Protein AF-A0A3B8S0A3-F1 (afdb_monomer_lite)

Foldseek 3Di:
DFDQLVVDDPVQSLVQQQVVVVVVDDPPDDDPPVSVVSSVVVVVCSVVLQKTWDADPVVRHIHIDGPVVVVDPDDPPPPPPDPDDDPPDDD

Radius of gyration: 17.52 Å; chains: 1; bounding box: 32×57×29 Å

Sequence (91 aa):
MQIPYEQLSETALTGVLEEYITREGTDYGMIERGVESQLDKARALLKSGKVIIVFDEVHERCQIVEARVLNNPISKIPLSVNKDEVNSSDG

Structure (mmCIF, N/CA/C/O backbone):
data_AF-A0A3B8S0A3-F1
#
_entry.id   AF-A0A3B8S0A3-F1
#
loop_
_atom_site.group_PDB
_atom_site.id
_atom_site.type_symbol
_atom_site.label_atom_id
_atom_site.label_alt_id
_atom_site.label_comp_id
_atom_site.label_asym_id
_atom_site.label_entity_id
_atom_site.label_seq_id
_atom_site.pdbx_PDB_ins_code
_atom_site.Cartn_x
_atom_site.Cartn_y
_atom_site.Cartn_z
_atom_site.occupancy
_atom_site.B_iso_or_equiv
_atom_site.auth_seq_id
_atom_site.auth_comp_id
_atom_site.auth_asym_id
_atom_site.auth_atom_id
_atom_site.pdbx_PDB_model_num
ATOM 1 N N . MET A 1 1 ? -6.626 -7.117 11.028 1.00 86.19 1 MET A N 1
ATOM 2 C CA . MET A 1 1 ? -7.614 -6.018 11.152 1.00 86.19 1 MET A CA 1
ATOM 3 C C . MET A 1 1 ? -7.470 -5.058 9.972 1.00 86.19 1 MET A C 1
ATOM 5 O O . MET A 1 1 ? -6.340 -4.756 9.627 1.00 86.19 1 MET A O 1
ATOM 9 N N . GLN A 1 2 ? -8.548 -4.587 9.330 1.00 88.00 2 GLN A N 1
ATOM 10 C CA . GLN A 1 2 ? -8.433 -3.522 8.314 1.00 88.00 2 GLN A CA 1
ATOM 11 C C . GLN A 1 2 ? -8.227 -2.169 9.003 1.00 88.00 2 GLN A C 1
ATOM 13 O O . GLN A 1 2 ? -8.994 -1.836 9.904 1.00 88.00 2 GLN A O 1
ATOM 18 N N . ILE A 1 3 ? -7.251 -1.385 8.542 1.00 90.38 3 ILE A N 1
ATOM 19 C CA . ILE A 1 3 ? -7.004 -0.025 9.036 1.00 90.38 3 ILE A CA 1
ATOM 20 C C . ILE A 1 3 ? -7.004 0.991 7.880 1.00 90.38 3 ILE A C 1
ATOM 22 O O . ILE A 1 3 ? -6.584 0.659 6.766 1.00 90.38 3 ILE A O 1
ATOM 26 N N . PRO A 1 4 ? -7.483 2.230 8.096 1.00 89.12 4 PRO A N 1
ATOM 27 C CA . PRO A 1 4 ? -7.324 3.311 7.130 1.00 89.12 4 PRO A CA 1
ATOM 28 C C . PRO A 1 4 ? -5.844 3.631 6.908 1.00 89.12 4 PRO A C 1
ATOM 30 O O . PRO A 1 4 ? -5.083 3.764 7.864 1.00 89.12 4 PRO A O 1
ATOM 33 N N . TYR A 1 5 ? -5.443 3.837 5.653 1.00 87.56 5 TYR A N 1
ATOM 34 C CA . TYR A 1 5 ? -4.063 4.219 5.332 1.00 87.56 5 TYR A CA 1
ATOM 35 C C . TYR A 1 5 ? -3.668 5.583 5.922 1.00 87.56 5 TYR A C 1
ATOM 37 O O . TYR A 1 5 ? -2.490 5.842 6.125 1.00 87.56 5 TYR A O 1
ATOM 45 N N . GLU A 1 6 ? -4.649 6.434 6.230 1.00 89.19 6 GLU A N 1
ATOM 46 C CA . GLU A 1 6 ? -4.473 7.748 6.861 1.00 89.19 6 GLU A CA 1
ATOM 47 C C . GLU A 1 6 ? -4.048 7.654 8.334 1.00 89.19 6 GLU A C 1
ATOM 49 O O . GLU A 1 6 ? -3.585 8.639 8.900 1.00 89.19 6 GLU A O 1
ATOM 54 N N . GLN A 1 7 ? -4.201 6.483 8.964 1.00 89.62 7 GLN A N 1
ATOM 55 C CA . GLN A 1 7 ? -3.725 6.244 10.330 1.00 89.62 7 GLN A CA 1
ATOM 56 C C . GLN A 1 7 ? -2.233 5.890 10.383 1.00 89.62 7 GLN A C 1
ATOM 58 O O . GLN A 1 7 ? -1.642 5.897 11.461 1.00 89.62 7 GLN A O 1
ATOM 63 N N . LEU A 1 8 ? -1.616 5.582 9.239 1.00 88.12 8 LEU A N 1
ATOM 64 C CA . LEU A 1 8 ? -0.184 5.323 9.149 1.00 88.12 8 LEU A CA 1
ATOM 65 C C . LEU A 1 8 ? 0.590 6.628 8.979 1.00 88.12 8 LEU A C 1
ATOM 67 O O . LEU A 1 8 ? 0.156 7.542 8.279 1.00 88.12 8 LEU A O 1
ATOM 71 N N . SER A 1 9 ? 1.784 6.687 9.567 1.00 90.44 9 SER A N 1
ATOM 72 C CA . SER A 1 9 ? 2.746 7.735 9.226 1.00 90.44 9 SER A CA 1
ATOM 73 C C . SER A 1 9 ? 3.171 7.607 7.760 1.00 90.44 9 SER A C 1
ATOM 75 O O . SER A 1 9 ? 3.156 6.510 7.200 1.00 90.44 9 SER A O 1
ATOM 77 N N . GLU A 1 10 ? 3.601 8.704 7.131 1.00 87.94 10 GLU A N 1
ATOM 78 C CA . GLU A 1 10 ? 4.068 8.666 5.736 1.00 87.94 10 GLU A CA 1
ATOM 79 C C . GLU A 1 10 ? 5.192 7.646 5.520 1.00 87.94 10 GLU A C 1
ATOM 81 O O . GLU A 1 10 ? 5.204 6.952 4.503 1.00 87.94 10 GLU A O 1
ATOM 86 N N . THR A 1 11 ? 6.100 7.507 6.490 1.00 89.19 11 THR A N 1
ATOM 87 C CA . THR A 1 11 ? 7.176 6.509 6.460 1.00 89.19 11 THR A CA 1
ATOM 88 C C . THR A 1 11 ? 6.623 5.087 6.482 1.00 89.19 11 THR A C 1
ATOM 90 O O . THR A 1 11 ? 7.018 4.269 5.656 1.00 89.19 11 THR A O 1
ATOM 93 N N . ALA A 1 12 ? 5.681 4.791 7.385 1.00 89.81 12 ALA A N 1
ATOM 94 C CA . ALA A 1 12 ? 5.079 3.465 7.476 1.00 89.81 12 ALA A CA 1
ATOM 95 C C . ALA A 1 12 ? 4.262 3.139 6.219 1.00 89.81 12 ALA A C 1
ATOM 97 O O . ALA A 1 12 ? 4.403 2.061 5.652 1.00 89.81 12 ALA A O 1
ATOM 98 N N . LEU A 1 13 ? 3.461 4.091 5.735 1.00 90.75 13 LEU A N 1
ATOM 99 C CA . LEU A 1 13 ? 2.688 3.930 4.508 1.00 90.75 13 LEU A CA 1
ATOM 100 C C . LEU A 1 13 ? 3.596 3.663 3.302 1.00 90.75 13 LEU A C 1
ATOM 102 O O . LEU A 1 13 ? 3.300 2.781 2.501 1.00 90.75 13 LEU A O 1
ATOM 106 N N . THR A 1 14 ? 4.700 4.402 3.180 1.00 89.25 14 THR A N 1
ATOM 107 C CA . THR A 1 14 ? 5.659 4.224 2.082 1.00 89.25 14 THR A CA 1
ATOM 108 C C . THR A 1 14 ? 6.315 2.849 2.143 1.00 89.25 14 THR A C 1
ATOM 110 O O . THR A 1 14 ? 6.271 2.142 1.144 1.00 89.25 14 THR A O 1
ATOM 113 N N . GLY A 1 15 ? 6.793 2.408 3.312 1.00 89.62 15 GLY A N 1
ATOM 114 C CA . GLY A 1 15 ? 7.400 1.079 3.452 1.00 89.62 15 GLY A CA 1
ATOM 115 C C . GLY A 1 15 ? 6.436 -0.066 3.117 1.00 89.62 15 GLY A C 1
ATOM 116 O O . GLY A 1 15 ? 6.806 -1.021 2.440 1.00 89.62 15 GLY A O 1
ATOM 117 N N . VAL A 1 16 ? 5.164 0.051 3.509 1.00 89.94 16 VAL A N 1
ATOM 118 C CA . VAL A 1 16 ? 4.141 -0.956 3.175 1.00 89.94 16 VAL A CA 1
ATOM 119 C C . VAL A 1 16 ? 3.835 -0.969 1.670 1.00 89.94 16 VAL A C 1
ATOM 121 O O . VAL A 1 16 ? 3.623 -2.033 1.086 1.00 89.94 16 VAL A O 1
ATOM 124 N N . LEU A 1 17 ? 3.813 0.200 1.021 1.00 88.88 17 LEU A N 1
ATOM 125 C CA . LEU A 1 17 ? 3.640 0.304 -0.431 1.00 88.88 17 LEU A CA 1
ATOM 126 C C . LEU A 1 17 ? 4.838 -0.276 -1.190 1.00 88.88 17 LEU A C 1
ATOM 128 O O . LEU A 1 17 ? 4.645 -0.981 -2.177 1.00 88.88 17 LEU A O 1
ATOM 132 N N . GLU A 1 18 ? 6.057 -0.010 -0.727 1.00 86.69 18 GLU A N 1
ATOM 133 C CA . GLU A 1 18 ? 7.282 -0.582 -1.288 1.00 86.69 18 GLU A CA 1
ATOM 134 C C . GLU A 1 18 ? 7.280 -2.106 -1.178 1.00 86.69 18 GLU A C 1
ATOM 136 O O . GLU A 1 18 ? 7.555 -2.788 -2.167 1.00 86.69 18 GLU A O 1
ATOM 141 N N . GLU A 1 19 ? 6.898 -2.656 -0.022 1.00 85.81 19 GLU A N 1
ATOM 142 C CA . GLU A 1 19 ? 6.768 -4.103 0.168 1.00 85.81 19 GLU A CA 1
ATOM 143 C C . GLU A 1 19 ? 5.738 -4.700 -0.802 1.00 85.81 19 GLU A C 1
ATOM 145 O O . GLU A 1 19 ? 5.999 -5.724 -1.438 1.00 85.81 19 GLU A O 1
ATOM 150 N N . TYR A 1 20 ? 4.592 -4.036 -0.979 1.00 86.44 20 TYR A N 1
ATOM 151 C CA . TYR A 1 20 ? 3.564 -4.458 -1.931 1.00 86.44 20 TYR A CA 1
ATOM 152 C C . TYR A 1 20 ? 4.091 -4.500 -3.374 1.00 86.44 20 TYR A C 1
ATOM 154 O O . TYR A 1 20 ? 3.923 -5.505 -4.063 1.00 86.44 20 TYR A O 1
ATOM 162 N N . ILE A 1 21 ? 4.797 -3.453 -3.809 1.00 83.56 21 ILE A N 1
ATOM 163 C CA . ILE A 1 21 ? 5.381 -3.366 -5.158 1.00 83.56 21 ILE A CA 1
ATOM 164 C C . ILE A 1 21 ? 6.491 -4.408 -5.351 1.00 83.56 21 ILE A C 1
ATOM 166 O O . ILE A 1 21 ? 6.600 -5.018 -6.413 1.00 83.56 21 ILE A O 1
ATOM 170 N N . THR A 1 22 ? 7.311 -4.633 -4.324 1.00 79.38 22 THR A N 1
ATOM 171 C CA . THR A 1 22 ? 8.409 -5.611 -4.361 1.00 79.38 22 THR A CA 1
ATOM 172 C C . THR A 1 22 ? 7.871 -7.032 -4.531 1.00 79.38 22 THR A C 1
ATOM 174 O O . THR A 1 22 ? 8.416 -7.814 -5.310 1.00 79.38 22 THR A O 1
ATOM 177 N N . ARG A 1 23 ? 6.760 -7.363 -3.860 1.00 74.31 23 ARG A N 1
ATOM 178 C CA . ARG A 1 23 ? 6.111 -8.683 -3.945 1.00 74.31 23 ARG A CA 1
ATOM 179 C C . ARG A 1 23 ? 5.419 -8.947 -5.283 1.00 74.31 23 ARG A C 1
ATOM 181 O O . ARG A 1 23 ? 5.402 -10.094 -5.717 1.00 74.31 23 ARG A O 1
ATOM 188 N N . GLU A 1 24 ? 4.886 -7.915 -5.934 1.00 69.75 24 GLU A N 1
ATOM 189 C CA . GLU A 1 24 ? 4.258 -7.996 -7.267 1.00 69.75 24 GLU A CA 1
ATOM 190 C C . GLU A 1 24 ? 5.270 -8.238 -8.410 1.00 69.75 24 GLU A C 1
ATOM 192 O O . GLU A 1 24 ? 4.871 -8.455 -9.553 1.00 69.75 24 GLU A O 1
ATOM 197 N N . GLY A 1 25 ? 6.577 -8.287 -8.120 1.00 58.50 25 GLY A N 1
ATOM 198 C CA . GLY A 1 25 ? 7.566 -8.836 -9.051 1.00 58.50 25 GLY A CA 1
ATOM 199 C C . GLY A 1 25 ? 8.434 -7.811 -9.774 1.00 58.50 25 GLY A C 1
ATOM 200 O O . GLY A 1 25 ? 8.788 -8.014 -10.934 1.00 58.50 25 GLY A O 1
ATOM 201 N N . THR A 1 26 ? 8.846 -6.741 -9.097 1.00 54.16 26 THR A N 1
ATOM 202 C CA . THR A 1 26 ? 10.021 -5.980 -9.539 1.00 54.16 26 THR A CA 1
ATOM 203 C C . THR A 1 26 ? 11.143 -6.147 -8.534 1.00 54.16 26 THR A C 1
ATOM 205 O O . THR A 1 26 ? 11.121 -5.545 -7.467 1.00 54.16 26 THR A O 1
ATOM 208 N N . ASP A 1 27 ? 12.109 -6.986 -8.900 1.00 55.31 27 ASP A N 1
ATOM 209 C CA . ASP A 1 27 ? 13.424 -7.083 -8.276 1.00 55.31 27 ASP A CA 1
ATOM 210 C C . ASP A 1 27 ? 14.062 -5.685 -8.346 1.00 55.31 27 ASP A C 1
ATOM 212 O O . ASP A 1 27 ? 14.306 -5.157 -9.439 1.00 55.31 27 ASP A O 1
ATOM 216 N N . TYR A 1 28 ? 14.202 -5.019 -7.197 1.00 55.88 28 TYR A N 1
ATOM 217 C CA . TYR A 1 28 ? 14.692 -3.641 -7.086 1.00 55.88 28 TYR A CA 1
ATOM 218 C C . TYR A 1 28 ? 16.199 -3.604 -7.366 1.00 55.88 28 TYR A C 1
ATOM 220 O O . TYR A 1 28 ? 17.024 -3.428 -6.477 1.00 55.88 28 TYR A O 1
ATOM 228 N N . GLY A 1 29 ? 16.554 -3.815 -8.633 1.00 53.75 29 GLY A N 1
ATOM 229 C CA . GLY A 1 29 ? 17.927 -3.857 -9.107 1.00 53.75 29 GLY A CA 1
ATOM 230 C C . GLY A 1 29 ? 18.355 -2.649 -9.935 1.00 53.75 29 GLY A C 1
ATOM 231 O O . GLY A 1 29 ? 19.552 -2.409 -10.002 1.00 53.75 29 GLY A O 1
ATOM 232 N N . MET A 1 30 ? 17.455 -1.886 -10.584 1.00 49.88 30 MET A N 1
ATOM 233 C CA . MET A 1 30 ? 17.929 -0.918 -11.600 1.00 49.88 30 MET A CA 1
ATOM 234 C C . MET A 1 30 ? 17.092 0.332 -11.942 1.00 49.88 30 MET A C 1
ATOM 236 O O . MET A 1 30 ? 17.573 1.121 -12.753 1.00 49.88 30 MET A O 1
ATOM 240 N N . ILE A 1 31 ? 15.882 0.593 -11.426 1.00 52.81 31 ILE A N 1
ATOM 241 C CA . ILE A 1 31 ? 15.101 1.749 -11.936 1.00 52.81 31 ILE A CA 1
ATOM 242 C C . ILE A 1 31 ? 14.322 2.479 -10.835 1.00 52.81 31 ILE A C 1
ATOM 244 O O . ILE A 1 31 ? 13.128 2.253 -10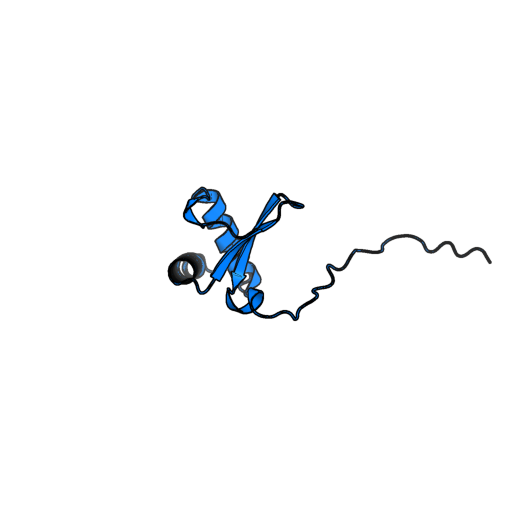.669 1.00 52.81 31 ILE A O 1
ATOM 248 N N . GLU A 1 32 ? 14.961 3.444 -10.166 1.00 55.72 32 GLU A N 1
ATOM 249 C CA . GLU A 1 32 ? 14.312 4.390 -9.233 1.00 55.72 32 GLU A CA 1
ATOM 250 C C . GLU A 1 32 ? 13.078 5.078 -9.859 1.00 55.72 32 GLU A C 1
ATOM 252 O O . GLU A 1 32 ? 12.054 5.254 -9.207 1.00 55.72 32 GLU A O 1
ATOM 257 N N . ARG A 1 33 ? 13.100 5.350 -11.175 1.00 55.94 33 ARG A N 1
ATOM 258 C CA . ARG A 1 33 ? 11.957 5.945 -11.899 1.00 55.94 33 ARG A CA 1
ATOM 259 C C . ARG A 1 33 ? 10.714 5.052 -12.006 1.00 55.94 33 ARG A C 1
ATOM 261 O O . ARG A 1 33 ? 9.623 5.564 -12.245 1.00 55.94 33 ARG A O 1
ATOM 268 N N . GLY A 1 34 ? 10.856 3.732 -11.884 1.00 67.50 34 GLY A N 1
ATOM 269 C CA . GLY A 1 34 ? 9.711 2.819 -11.880 1.00 67.50 34 GLY A CA 1
ATOM 270 C C . GLY A 1 34 ? 8.982 2.862 -10.541 1.00 67.50 34 GLY A C 1
ATOM 271 O O . GLY A 1 34 ? 7.755 2.880 -10.505 1.00 67.50 34 GLY A O 1
ATOM 272 N N . VAL A 1 35 ? 9.756 2.950 -9.462 1.00 72.50 35 VAL A N 1
ATOM 273 C CA . VAL A 1 35 ? 9.318 2.873 -8.065 1.00 72.50 35 VAL A CA 1
ATOM 274 C C . VAL A 1 35 ? 8.341 3.983 -7.719 1.00 72.50 35 VAL A C 1
ATOM 276 O O . VAL A 1 35 ? 7.235 3.694 -7.275 1.00 72.50 35 VAL A O 1
ATOM 279 N N . GLU A 1 36 ? 8.695 5.240 -7.999 1.00 78.81 36 GLU A N 1
ATOM 280 C CA . GLU A 1 36 ? 7.816 6.386 -7.729 1.00 78.81 36 GLU A CA 1
ATOM 281 C C . GLU A 1 36 ? 6.490 6.273 -8.494 1.00 78.81 36 GLU A C 1
ATOM 283 O O . GLU A 1 36 ? 5.412 6.441 -7.925 1.00 78.81 36 GLU A O 1
ATOM 288 N N . SER A 1 37 ? 6.540 5.872 -9.770 1.00 81.38 37 SER 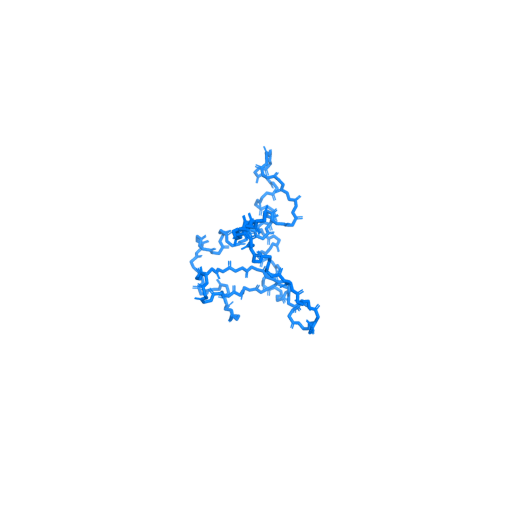A N 1
ATOM 289 C CA . SER A 1 37 ? 5.326 5.660 -10.566 1.00 81.38 37 SER A CA 1
ATOM 290 C C . SER A 1 37 ? 4.461 4.515 -10.023 1.00 81.38 37 SER A C 1
ATOM 292 O O . SER A 1 37 ? 3.231 4.583 -10.082 1.00 81.38 37 SER A O 1
ATOM 294 N N . GLN A 1 38 ? 5.077 3.455 -9.497 1.00 81.81 38 GLN A N 1
ATOM 295 C CA . GLN A 1 38 ? 4.360 2.347 -8.866 1.00 81.81 38 GLN A CA 1
ATOM 296 C C . GLN A 1 38 ? 3.764 2.753 -7.512 1.00 81.81 38 GLN A C 1
ATOM 298 O O . GLN A 1 38 ? 2.624 2.389 -7.227 1.00 81.81 38 GLN A O 1
ATOM 303 N N . LEU A 1 39 ? 4.471 3.567 -6.725 1.00 86.19 39 LEU A N 1
ATOM 304 C CA . LEU A 1 39 ? 3.977 4.162 -5.481 1.00 86.19 39 LEU A CA 1
ATOM 305 C C . LEU A 1 39 ? 2.728 5.008 -5.733 1.00 86.19 39 LEU A C 1
ATOM 307 O O . LEU A 1 39 ? 1.719 4.827 -5.050 1.00 86.19 39 LEU A O 1
ATOM 311 N N . ASP A 1 40 ? 2.747 5.877 -6.746 1.00 87.62 40 ASP A N 1
ATOM 312 C CA . ASP A 1 40 ? 1.578 6.675 -7.126 1.00 87.62 40 ASP A CA 1
ATOM 313 C C . ASP A 1 40 ? 0.395 5.805 -7.560 1.00 87.62 40 ASP A C 1
ATOM 315 O O . ASP A 1 40 ? -0.746 6.037 -7.144 1.00 87.62 40 ASP A O 1
ATOM 319 N N . LYS A 1 41 ? 0.651 4.753 -8.348 1.00 88.00 41 LYS A N 1
ATOM 320 C CA . LYS A 1 41 ? -0.385 3.784 -8.735 1.00 88.00 41 LYS A CA 1
ATOM 321 C C . LYS A 1 41 ? -0.969 3.079 -7.514 1.00 88.00 41 LYS A C 1
ATOM 323 O O . LYS A 1 41 ? -2.188 3.022 -7.379 1.00 88.00 41 LYS A O 1
ATOM 328 N N . ALA A 1 42 ? -0.132 2.583 -6.610 1.00 87.94 42 ALA A N 1
ATOM 329 C CA . ALA A 1 42 ? -0.571 1.889 -5.407 1.00 87.94 42 ALA A CA 1
ATOM 330 C C . ALA A 1 42 ? -1.362 2.822 -4.468 1.00 87.94 42 ALA A C 1
ATOM 332 O O . ALA A 1 42 ? -2.424 2.446 -3.966 1.00 87.94 42 ALA A O 1
ATOM 333 N N . ARG A 1 43 ? -0.946 4.089 -4.331 1.00 89.69 43 ARG A N 1
ATOM 334 C CA . ARG A 1 43 ? -1.719 5.134 -3.635 1.00 89.69 43 ARG A CA 1
ATOM 335 C C . ARG A 1 43 ? -3.076 5.382 -4.293 1.00 89.69 43 ARG A C 1
ATOM 337 O O . ARG A 1 43 ? -4.080 5.512 -3.594 1.00 89.69 43 ARG A O 1
ATOM 344 N N . ALA A 1 44 ? -3.143 5.430 -5.622 1.00 91.06 44 ALA A N 1
ATOM 345 C CA . ALA A 1 44 ? -4.409 5.566 -6.339 1.00 91.06 44 ALA A CA 1
ATOM 346 C C . ALA A 1 44 ? -5.326 4.348 -6.123 1.00 91.06 44 ALA A C 1
ATOM 348 O O . ALA A 1 44 ? -6.535 4.512 -5.943 1.00 91.06 44 ALA A O 1
ATOM 349 N N . LEU A 1 45 ? -4.766 3.134 -6.076 1.00 90.38 45 LEU A N 1
ATOM 350 C CA . LEU A 1 45 ? -5.514 1.914 -5.771 1.00 90.38 45 LEU A CA 1
ATOM 351 C C . LEU A 1 45 ? -6.099 1.946 -4.354 1.00 90.38 45 LEU A C 1
ATOM 353 O O . LEU A 1 45 ? -7.284 1.633 -4.210 1.00 90.38 45 LEU A O 1
ATOM 357 N N . LEU A 1 46 ? -5.322 2.388 -3.356 1.00 90.31 46 LEU A N 1
ATOM 358 C CA . LEU A 1 46 ? -5.791 2.593 -1.978 1.00 90.31 46 LEU A CA 1
ATOM 359 C C . LEU A 1 46 ? -6.954 3.587 -1.931 1.00 90.31 46 LEU A C 1
ATOM 361 O O . LEU A 1 46 ? -8.014 3.273 -1.395 1.00 90.31 46 LEU A O 1
ATOM 365 N N . LYS A 1 47 ? -6.798 4.756 -2.569 1.00 89.81 47 LYS A N 1
ATOM 366 C CA . LYS A 1 47 ? -7.857 5.777 -2.651 1.00 89.81 47 LYS A CA 1
ATOM 367 C C . LYS A 1 47 ? -9.120 5.261 -3.342 1.00 89.81 47 LYS A C 1
ATOM 369 O O . LYS A 1 47 ? -10.223 5.647 -2.978 1.00 89.81 47 LYS A O 1
ATOM 374 N N . SER A 1 48 ? -8.968 4.387 -4.337 1.00 91.31 48 SER A N 1
ATOM 375 C CA . SER A 1 48 ? -10.096 3.775 -5.050 1.00 91.31 48 SER A CA 1
ATOM 376 C C . SER A 1 48 ? -10.745 2.593 -4.314 1.00 91.31 48 SER A C 1
ATOM 378 O O . SER A 1 48 ? -11.735 2.056 -4.805 1.00 91.31 48 SER A O 1
ATOM 380 N N . GLY A 1 49 ? -10.182 2.148 -3.183 1.00 89.00 49 GLY A N 1
ATOM 381 C CA . GLY A 1 49 ? -10.662 0.987 -2.425 1.00 89.00 49 GLY A CA 1
ATOM 382 C C . GLY A 1 49 ? -10.421 -0.368 -3.103 1.00 89.00 49 GLY A C 1
ATOM 383 O O . GLY A 1 49 ? -11.006 -1.371 -2.702 1.00 89.00 49 GLY A O 1
ATOM 384 N N . LYS A 1 50 ? -9.579 -0.425 -4.144 1.00 90.12 50 LYS A N 1
ATOM 385 C CA . LYS A 1 50 ? -9.222 -1.686 -4.825 1.00 90.12 50 LYS A CA 1
ATOM 386 C C . LYS A 1 50 ? -8.266 -2.537 -3.997 1.00 90.12 50 LYS A C 1
ATOM 388 O O . LYS A 1 50 ? -8.333 -3.764 -4.047 1.00 90.12 50 LYS A O 1
ATOM 393 N N . VAL A 1 51 ? -7.402 -1.875 -3.238 1.00 91.25 51 VAL A N 1
ATOM 394 C CA . VAL A 1 51 ? -6.518 -2.489 -2.250 1.00 91.25 51 VAL A CA 1
ATOM 395 C C . VAL A 1 51 ? -6.768 -1.829 -0.903 1.00 91.25 51 VAL A C 1
ATOM 397 O O . VAL A 1 51 ? -7.193 -0.674 -0.846 1.00 91.25 51 VAL A O 1
ATOM 400 N N . ILE A 1 52 ? -6.525 -2.564 0.174 1.00 91.62 52 ILE A N 1
ATOM 401 C CA . ILE A 1 52 ? -6.685 -2.079 1.542 1.00 91.62 52 ILE A CA 1
ATOM 402 C C . ILE A 1 52 ? -5.479 -2.467 2.387 1.00 91.62 52 ILE A C 1
ATOM 404 O O . ILE A 1 52 ? -4.756 -3.407 2.053 1.00 91.62 52 ILE A O 1
ATOM 408 N N . ILE A 1 53 ? -5.291 -1.761 3.500 1.00 91.75 53 ILE A N 1
ATOM 409 C CA . ILE A 1 53 ? -4.252 -2.083 4.472 1.00 91.75 53 ILE A CA 1
ATOM 410 C C . ILE A 1 53 ? -4.843 -2.951 5.574 1.00 91.75 53 ILE A C 1
ATOM 412 O O . ILE A 1 53 ? -5.886 -2.637 6.155 1.00 91.75 53 ILE A O 1
ATOM 416 N N . VAL A 1 54 ? -4.148 -4.044 5.863 1.00 90.81 54 VAL A N 1
ATOM 417 C CA . VAL A 1 54 ? -4.445 -4.947 6.965 1.00 90.81 54 VAL A CA 1
ATOM 418 C C . VAL A 1 54 ? -3.282 -4.908 7.944 1.00 90.81 54 VAL A C 1
ATOM 420 O O . VAL A 1 54 ? -2.131 -5.092 7.559 1.00 90.81 54 VAL A O 1
ATOM 423 N N . PHE A 1 55 ? -3.602 -4.673 9.209 1.00 89.31 55 PHE A N 1
ATOM 424 C CA . PHE A 1 55 ? -2.691 -4.831 10.328 1.00 89.31 55 PHE A CA 1
ATOM 425 C C . PHE A 1 55 ? -2.787 -6.252 10.887 1.00 89.31 55 PHE A C 1
ATOM 427 O O . PHE A 1 55 ? -3.889 -6.739 11.182 1.00 89.31 55 PHE A O 1
ATOM 434 N N . ASP A 1 56 ? -1.639 -6.906 11.007 1.00 85.88 56 ASP A N 1
ATOM 435 C CA . ASP A 1 56 ? -1.444 -8.158 11.721 1.00 85.88 56 ASP A CA 1
ATOM 436 C C . ASP A 1 56 ? -0.954 -7.844 13.139 1.00 85.88 56 ASP A C 1
ATOM 438 O O . ASP A 1 56 ? 0.177 -7.402 13.326 1.00 85.88 56 ASP A O 1
ATOM 442 N N . GLU A 1 57 ? -1.818 -8.067 14.129 1.00 85.19 57 GLU A N 1
ATOM 443 C CA . GLU A 1 57 ? -1.526 -7.828 15.548 1.00 85.19 57 GLU A CA 1
ATOM 444 C C . GLU A 1 57 ? -0.519 -8.835 16.118 1.00 85.19 57 GLU A C 1
ATOM 446 O O . GLU A 1 57 ? 0.137 -8.544 17.111 1.00 85.19 57 GLU A O 1
ATOM 451 N N . VAL A 1 58 ? -0.378 -10.014 15.504 1.00 87.75 58 VAL A N 1
ATOM 452 C CA . VAL A 1 58 ? 0.528 -11.067 15.986 1.00 87.75 58 VAL A CA 1
ATOM 453 C C . VAL A 1 58 ? 1.971 -10.729 15.639 1.00 87.75 58 VAL A C 1
ATOM 455 O O . VAL A 1 58 ? 2.872 -10.923 16.451 1.00 87.75 58 VAL A O 1
ATOM 458 N N . HIS A 1 59 ? 2.186 -10.229 14.424 1.00 86.62 59 HIS A N 1
ATOM 459 C CA . HIS A 1 59 ? 3.515 -9.876 13.925 1.00 86.62 59 HIS A CA 1
ATOM 460 C C . HIS A 1 59 ? 3.799 -8.371 13.983 1.00 86.62 59 HIS A C 1
ATOM 462 O O . HIS A 1 59 ? 4.884 -7.961 13.574 1.00 86.62 59 HIS A O 1
ATOM 468 N N . GLU A 1 60 ? 2.830 -7.573 14.446 1.00 87.06 60 GLU A N 1
ATOM 469 C CA . GLU A 1 60 ? 2.848 -6.105 14.485 1.00 87.06 60 GLU A CA 1
ATOM 470 C C . GLU A 1 60 ? 3.245 -5.483 13.138 1.00 87.06 60 GLU A C 1
ATOM 472 O O . GLU A 1 60 ? 4.098 -4.599 13.046 1.00 87.06 60 GLU A O 1
ATOM 477 N N . ARG A 1 61 ? 2.636 -5.972 12.051 1.00 85.62 61 ARG A N 1
ATOM 478 C CA . ARG A 1 61 ? 2.984 -5.575 10.677 1.00 85.62 61 ARG A CA 1
ATOM 479 C C . ARG A 1 61 ? 1.775 -5.116 9.889 1.00 85.62 61 ARG A C 1
ATOM 481 O O . ARG A 1 61 ? 0.676 -5.642 10.028 1.00 85.62 61 ARG A O 1
ATOM 488 N N . CYS A 1 62 ? 2.003 -4.139 9.021 1.00 90.38 62 CYS A N 1
ATOM 48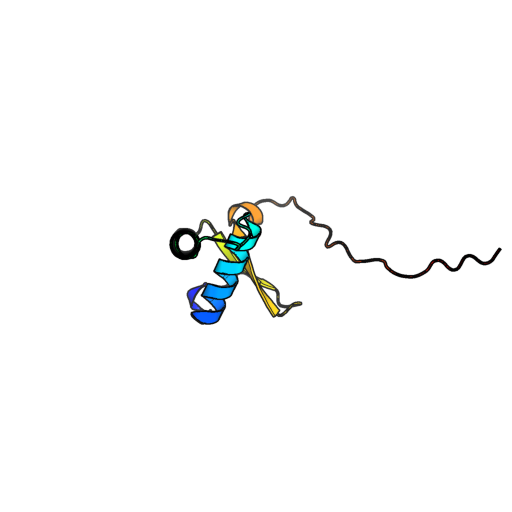9 C CA . CYS A 1 62 ? 1.016 -3.681 8.055 1.00 90.38 62 CYS A CA 1
ATOM 490 C C . CYS A 1 62 ? 1.310 -4.301 6.693 1.00 90.38 62 CYS A C 1
ATOM 492 O O . CYS A 1 62 ? 2.455 -4.322 6.258 1.00 90.38 62 CYS A O 1
ATOM 494 N N . GLN A 1 63 ? 0.270 -4.752 6.002 1.00 90.31 63 GLN A N 1
ATOM 495 C CA . GLN A 1 63 ? 0.370 -5.287 4.648 1.00 90.31 63 GLN A CA 1
ATOM 496 C C . GLN A 1 63 ? -0.761 -4.751 3.773 1.00 90.31 63 GLN A C 1
ATOM 498 O O . GLN A 1 63 ? -1.876 -4.530 4.250 1.00 90.31 63 GLN A O 1
ATOM 503 N N . ILE A 1 64 ? -0.493 -4.575 2.480 1.00 90.75 64 ILE A N 1
ATOM 504 C CA . ILE A 1 64 ? -1.523 -4.265 1.485 1.00 90.75 64 ILE A CA 1
ATOM 505 C C . ILE A 1 64 ? -2.036 -5.562 0.870 1.00 90.75 64 ILE A C 1
ATOM 507 O O . ILE A 1 64 ? -1.262 -6.437 0.485 1.00 90.75 64 ILE A O 1
ATOM 511 N N . VAL A 1 65 ? -3.357 -5.671 0.763 1.00 89.12 65 VAL A N 1
ATOM 512 C CA . VAL A 1 65 ? -4.042 -6.781 0.097 1.00 89.12 65 VAL A CA 1
ATOM 513 C C . VAL A 1 65 ? -5.122 -6.249 -0.835 1.00 89.12 65 VAL A C 1
ATOM 515 O O . VAL A 1 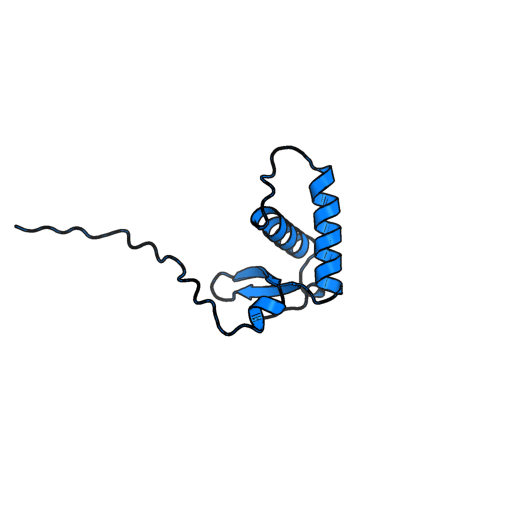65 ? -5.714 -5.197 -0.591 1.00 89.12 65 VAL A O 1
ATOM 518 N N . GLU A 1 66 ? -5.418 -6.983 -1.903 1.00 89.38 66 GLU A N 1
ATOM 519 C CA . GLU A 1 66 ? -6.557 -6.662 -2.757 1.00 89.38 66 GLU A CA 1
ATOM 520 C C . GLU A 1 66 ? -7.876 -6.865 -2.008 1.00 89.38 66 GLU A C 1
ATOM 522 O O . GLU A 1 66 ? -8.122 -7.921 -1.420 1.00 89.38 66 GLU A O 1
ATOM 527 N N . ALA A 1 67 ? -8.784 -5.892 -2.103 1.00 87.19 67 ALA A N 1
ATOM 528 C CA . ALA A 1 67 ? -10.098 -5.976 -1.465 1.00 87.19 67 ALA A CA 1
ATOM 529 C C . ALA A 1 67 ? -10.908 -7.190 -1.963 1.00 87.19 67 ALA A C 1
ATOM 531 O O . ALA A 1 67 ? -11.720 -7.758 -1.236 1.00 87.19 67 ALA A O 1
ATOM 532 N N . ARG A 1 68 ? -10.644 -7.634 -3.199 1.00 84.50 68 ARG A N 1
ATOM 533 C CA . ARG A 1 68 ? -11.275 -8.814 -3.806 1.00 84.50 68 ARG A CA 1
ATOM 534 C C . ARG A 1 68 ? -10.888 -10.119 -3.110 1.00 84.50 68 ARG A C 1
ATOM 536 O O . ARG A 1 68 ? -11.724 -11.013 -3.025 1.00 84.50 68 ARG A O 1
ATOM 543 N N . VAL A 1 69 ? -9.659 -10.220 -2.599 1.00 75.38 69 VAL A N 1
ATOM 544 C CA . VAL A 1 69 ? -9.154 -11.426 -1.920 1.00 75.38 69 VAL A CA 1
ATOM 545 C C . VAL A 1 69 ? -9.886 -11.647 -0.598 1.00 75.38 69 VAL A C 1
ATOM 547 O O . VAL A 1 69 ? -10.217 -12.780 -0.266 1.00 75.38 69 VAL A O 1
ATOM 550 N N . LEU A 1 70 ? -10.225 -10.575 0.120 1.00 69.50 70 LEU A N 1
ATOM 551 C CA . LEU A 1 70 ? -10.938 -10.668 1.399 1.00 69.50 70 LEU A CA 1
ATOM 552 C C . LEU A 1 70 ? -12.394 -11.124 1.259 1.00 69.50 70 LEU A C 1
ATOM 554 O O . LEU A 1 70 ? -12.938 -11.716 2.187 1.00 69.50 70 LEU A O 1
ATOM 558 N N . ASN A 1 71 ? -13.010 -10.902 0.096 1.00 62.66 71 ASN A N 1
ATOM 559 C CA . ASN A 1 71 ? -14.358 -11.387 -0.203 1.00 62.66 71 ASN A CA 1
ATOM 560 C C . ASN A 1 71 ? -14.388 -12.841 -0.701 1.00 62.66 71 ASN A C 1
ATOM 562 O O . ASN A 1 71 ? -15.472 -13.368 -0.957 1.00 62.66 71 ASN A O 1
ATOM 566 N N . ASN A 1 72 ? -13.232 -13.496 -0.843 1.00 49.34 72 ASN A N 1
ATOM 567 C CA . ASN A 1 72 ? -13.158 -14.885 -1.264 1.00 49.34 72 ASN A CA 1
ATOM 568 C C . ASN A 1 72 ? -12.864 -15.787 -0.048 1.00 49.34 72 ASN A C 1
ATOM 570 O O . ASN A 1 72 ? -11.748 -15.757 0.468 1.00 49.34 72 ASN A O 1
ATOM 574 N N . PRO A 1 73 ? -13.796 -16.647 0.407 1.00 49.75 73 PRO A N 1
ATOM 575 C CA . PRO A 1 73 ? -13.568 -17.555 1.539 1.00 49.75 73 PRO A CA 1
ATOM 576 C C . PRO A 1 73 ? -12.551 -18.681 1.251 1.00 49.75 73 PRO A C 1
ATOM 578 O O . PRO A 1 73 ? -12.429 -19.623 2.034 1.00 49.75 73 PRO A O 1
ATOM 581 N N . ILE A 1 74 ? -11.813 -18.619 0.139 1.00 49.47 74 ILE A N 1
ATOM 582 C CA . ILE A 1 74 ? -10.861 -19.649 -0.273 1.00 49.47 74 ILE A CA 1
ATOM 583 C C . ILE A 1 74 ? -9.498 -19.019 -0.551 1.00 49.47 74 ILE A C 1
ATOM 585 O O . ILE A 1 74 ? -9.179 -18.659 -1.678 1.00 49.47 74 ILE A O 1
ATOM 589 N N . SER A 1 75 ? -8.670 -18.977 0.487 1.00 40.69 75 SER A N 1
ATOM 590 C CA . SER A 1 75 ? -7.282 -19.433 0.396 1.00 40.69 75 SER A CA 1
ATOM 591 C C . SER A 1 75 ? -6.735 -19.575 1.809 1.00 40.69 75 SER A C 1
ATOM 593 O O . SER A 1 75 ? -6.204 -18.633 2.394 1.00 40.69 75 SER A O 1
ATOM 595 N N . LYS A 1 76 ? -6.858 -20.788 2.358 1.00 42.16 76 LYS A N 1
ATOM 596 C CA . LYS A 1 76 ? -5.875 -21.283 3.319 1.00 42.16 76 LYS A CA 1
ATOM 597 C C . LYS A 1 76 ? -4.515 -21.162 2.635 1.00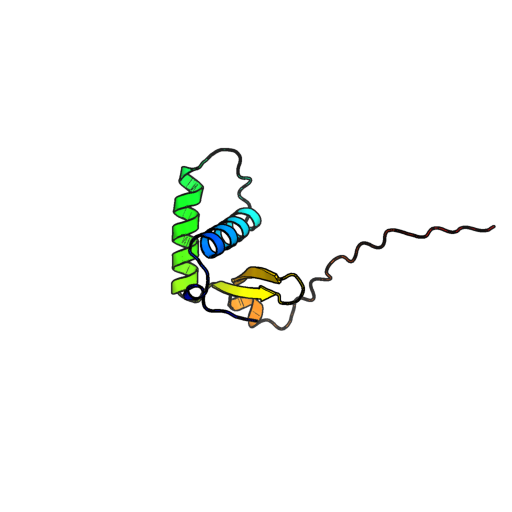 42.16 76 LYS A C 1
ATOM 599 O O . LYS A 1 76 ? -4.161 -22.017 1.832 1.00 42.16 76 LYS A O 1
ATOM 604 N N . ILE A 1 77 ? -3.786 -20.090 2.906 1.00 43.12 77 ILE A N 1
ATOM 605 C CA . ILE A 1 77 ? -2.339 -20.105 2.751 1.00 43.12 77 ILE A CA 1
ATOM 606 C C . ILE A 1 77 ? -1.884 -20.915 3.964 1.00 43.12 77 ILE A C 1
ATOM 608 O O . ILE A 1 77 ? -2.069 -20.436 5.086 1.00 43.12 77 ILE A O 1
ATOM 612 N N . PRO A 1 78 ? -1.384 -22.155 3.826 1.00 42.84 78 PRO A N 1
ATOM 613 C CA . PRO A 1 78 ? -0.610 -22.703 4.916 1.00 42.84 78 PRO A CA 1
ATOM 614 C C . PRO A 1 78 ? 0.603 -21.781 5.024 1.00 42.84 78 PRO A C 1
ATOM 616 O O . PRO A 1 78 ? 1.457 -21.770 4.138 1.00 42.84 78 PRO A O 1
ATOM 619 N N . LEU A 1 79 ? 0.649 -20.954 6.075 1.00 41.53 79 LEU A N 1
ATOM 620 C CA . LEU A 1 79 ? 1.930 -20.471 6.561 1.00 41.53 79 LEU A CA 1
ATOM 621 C C . LEU A 1 79 ? 2.765 -21.736 6.716 1.00 41.53 79 LEU A C 1
ATOM 623 O O . LEU A 1 79 ? 2.406 -22.617 7.501 1.00 41.53 79 LEU A O 1
ATOM 627 N N . SER A 1 80 ? 3.781 -21.878 5.871 1.00 44.31 80 SER A N 1
ATOM 628 C CA . SER A 1 80 ? 4.723 -22.976 5.958 1.00 44.31 80 SER A CA 1
ATOM 629 C C . SER A 1 80 ? 5.426 -22.805 7.298 1.00 44.31 80 SER A C 1
ATOM 631 O O . SER A 1 80 ? 6.361 -22.022 7.438 1.00 44.31 80 SER A O 1
ATOM 633 N N . VAL A 1 81 ? 4.877 -23.450 8.325 1.00 49.50 81 VAL A N 1
ATOM 634 C CA . VAL A 1 81 ? 5.539 -23.637 9.603 1.00 49.50 81 VAL A CA 1
ATOM 635 C C . VAL A 1 81 ? 6.728 -24.529 9.303 1.00 49.50 81 VAL A C 1
ATOM 637 O O . VAL A 1 81 ? 6.570 -25.710 8.990 1.00 49.50 81 VAL A O 1
ATOM 640 N N . ASN A 1 82 ? 7.914 -23.926 9.311 1.00 49.81 82 ASN A N 1
ATOM 641 C CA . ASN A 1 82 ? 9.172 -24.652 9.285 1.00 49.81 82 ASN A CA 1
ATOM 642 C C . ASN A 1 82 ? 9.113 -25.726 10.376 1.00 49.81 82 ASN A C 1
ATOM 644 O O . ASN A 1 82 ? 9.012 -25.413 11.561 1.00 49.81 82 ASN A O 1
ATOM 648 N N . LYS A 1 83 ? 9.121 -26.991 9.959 1.00 50.78 83 LYS A N 1
ATOM 649 C CA . LYS A 1 83 ? 9.385 -28.137 10.825 1.00 50.78 83 LYS A CA 1
ATOM 650 C C . LYS A 1 83 ? 10.816 -28.578 10.548 1.00 50.78 83 LYS A C 1
ATOM 652 O O . LYS A 1 83 ? 11.051 -29.612 9.932 1.00 50.78 83 LYS A O 1
ATOM 657 N N . ASP A 1 84 ? 11.756 -27.745 10.967 1.00 55.84 84 ASP A N 1
ATOM 658 C CA . ASP A 1 84 ? 13.069 -28.256 11.327 1.00 55.84 84 ASP A CA 1
ATOM 659 C C . ASP A 1 84 ? 12.950 -28.934 12.704 1.00 55.84 84 ASP A C 1
ATOM 661 O O . ASP A 1 84 ? 12.192 -28.484 13.561 1.00 55.84 84 ASP A O 1
ATOM 665 N N . GLU A 1 85 ? 13.699 -30.028 12.869 1.00 49.41 85 GLU A N 1
ATOM 666 C CA . GLU A 1 85 ? 13.904 -30.833 14.088 1.00 49.41 85 GLU A CA 1
ATOM 667 C C . GLU A 1 85 ? 12.804 -31.849 14.469 1.00 49.41 85 GLU A C 1
ATOM 669 O O . GLU A 1 85 ? 11.782 -31.522 15.062 1.00 49.41 85 GLU A O 1
ATOM 674 N N . VAL A 1 86 ? 12.998 -33.137 14.145 1.00 49.59 86 VAL A N 1
ATOM 675 C CA . VAL A 1 86 ? 13.824 -34.093 14.920 1.00 49.59 86 VAL A CA 1
ATOM 676 C C . VAL A 1 86 ? 13.838 -35.455 14.203 1.00 49.59 86 VAL A C 1
ATOM 678 O O . VAL A 1 86 ? 12.880 -36.219 14.267 1.00 49.59 86 VAL A O 1
ATOM 681 N N . ASN A 1 87 ? 14.935 -35.796 13.522 1.00 48.97 87 ASN A N 1
ATOM 682 C CA . ASN A 1 87 ? 15.210 -37.191 13.163 1.00 48.97 87 ASN A CA 1
ATOM 683 C C . ASN A 1 87 ? 16.014 -37.829 14.299 1.00 48.97 87 ASN A C 1
ATOM 685 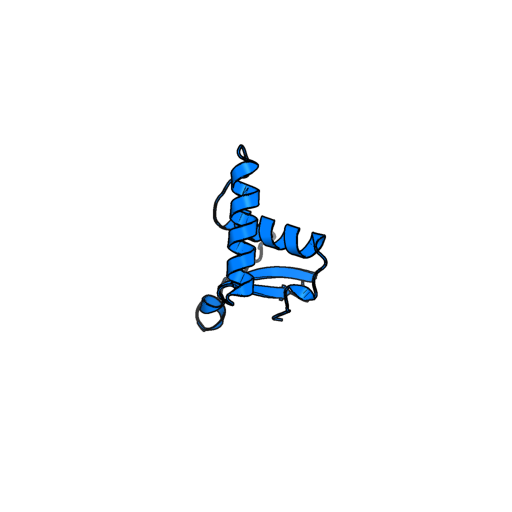O O . ASN A 1 87 ? 17.238 -37.913 14.240 1.00 48.97 87 ASN A O 1
ATOM 689 N N . SER A 1 88 ? 15.316 -38.278 15.340 1.00 54.84 88 SER A N 1
ATOM 690 C CA . SER A 1 88 ? 15.834 -39.308 16.240 1.00 54.84 88 SER A CA 1
ATOM 691 C C . SER A 1 88 ? 15.502 -40.659 15.613 1.00 54.84 88 SER A C 1
ATOM 693 O O . SER A 1 88 ? 14.366 -41.117 15.678 1.00 54.84 88 SER A O 1
ATOM 695 N N . SER A 1 89 ? 16.479 -41.255 14.934 1.00 57.09 89 SER A N 1
ATOM 696 C CA . SER A 1 89 ? 16.432 -42.660 14.523 1.00 57.09 89 SER A CA 1
ATOM 697 C C . SER A 1 89 ? 17.264 -43.443 15.529 1.00 57.09 89 SER A C 1
ATOM 699 O O . SER A 1 89 ? 18.489 -43.402 15.474 1.00 57.09 89 SER A O 1
ATOM 701 N N . ASP A 1 90 ? 16.584 -44.065 16.486 1.00 52.41 90 ASP A N 1
ATOM 702 C CA . ASP A 1 90 ? 17.143 -45.137 17.305 1.00 52.41 90 ASP A CA 1
ATOM 703 C C . ASP A 1 90 ? 16.742 -46.455 16.628 1.00 52.41 90 ASP A C 1
ATOM 705 O O . ASP A 1 90 ? 15.565 -46.646 16.295 1.00 52.41 90 ASP A O 1
ATOM 709 N N . GLY A 1 91 ? 17.728 -47.306 16.345 1.00 43.53 91 GLY A N 1
ATOM 710 C CA . GLY A 1 91 ? 17.578 -48.565 15.612 1.00 43.53 91 GLY A CA 1
ATOM 711 C C . GLY A 1 91 ? 18.916 -49.184 15.249 1.00 43.53 91 GLY A C 1
ATOM 712 O O . GLY A 1 91 ? 19.530 -48.694 14.277 1.00 43.53 91 GLY A O 1
#

Secondary structure (DSSP, 8-state):
-EE-GGGS-HHHHHHHHHHHHHHTT--SSS-HHHHHHHHHHHHHHHHTTSEEEEEETTTTEEEEEEHHHHT-S------------------

pLDDT: mean 74.64, std 17.74, range [40.69, 91.75]